Protein AF-X1M4K2-F1 (afdb_monomer)

Radius of gyration: 11.67 Å; Cα contacts (8 Å, |Δi|>4): 83; chains: 1; bounding box: 26×18×32 Å

Secondary structure (DSSP, 8-state):
--TTPEEES--TT--B-TTT-PBPPTT--EEEEEEE--TTT--EEEEEE-HHHHHH--

Nearest PDB structures (foldseek):
  3oda-assembly4_G  TM=6.755E-01  e=4.091E-02  Homo sapiens
  7s6h-assembly2_C  TM=6.985E-01  e=5.962E-02  Homo sapiens
  7s6h-assembly1_A  TM=6.985E-01  e=5.962E-02  Homo sapiens
  7s6m-assembly2_A  TM=7.040E-01  e=6.348E-02  Homo sapiens
  2dmj-assembly1_A  TM=6.467E-01  e=4.638E-02  Homo sapiens

Organism: NCBI:txid412755

Structure (mmCIF, N/CA/C/O backbone):
data_AF-X1M4K2-F1
#
_entry.id   AF-X1M4K2-F1
#
loop_
_atom_site.group_PDB
_atom_site.id
_atom_site.type_symbol
_atom_site.label_atom_id
_atom_site.label_alt_id
_atom_site.label_comp_id
_atom_site.label_asym_id
_atom_site.label_entity_id
_atom_site.label_seq_id
_atom_site.pdbx_PDB_ins_code
_atom_site.Cartn_x
_atom_site.Cartn_y
_atom_site.Cartn_z
_atom_site.occupancy
_atom_site.B_iso_or_equiv
_atom_site.auth_seq_id
_atom_site.auth_comp_id
_atom_site.auth_asym_id
_atom_site.auth_atom_id
_atom_site.pdbx_PDB_model_num
ATOM 1 N N . MET A 1 1 ? 8.562 8.050 9.433 1.00 54.12 1 MET A N 1
ATOM 2 C CA . MET A 1 1 ? 7.966 7.319 8.297 1.00 54.12 1 MET A CA 1
ATOM 3 C C . MET A 1 1 ? 8.976 7.414 7.171 1.00 54.12 1 MET A C 1
ATOM 5 O O . MET A 1 1 ? 9.544 8.497 7.059 1.00 54.12 1 MET A O 1
ATOM 9 N N . PRO A 1 2 ? 9.296 6.322 6.456 1.00 49.72 2 PRO A N 1
ATOM 10 C CA . PRO A 1 2 ? 10.247 6.390 5.349 1.00 49.72 2 PRO A CA 1
ATOM 11 C C . PRO A 1 2 ? 9.726 7.401 4.329 1.00 49.72 2 PRO A C 1
ATOM 13 O O . PRO A 1 2 ? 8.518 7.467 4.102 1.00 49.72 2 PRO A O 1
ATOM 16 N N . GLU A 1 3 ? 10.614 8.225 3.785 1.00 58.62 3 GLU A N 1
ATOM 17 C CA . GLU A 1 3 ? 10.305 9.474 3.068 1.00 58.62 3 GLU A CA 1
ATOM 18 C C . GLU A 1 3 ? 9.464 9.278 1.782 1.00 58.62 3 GLU A C 1
ATOM 20 O O . GLU A 1 3 ? 9.013 10.251 1.187 1.00 58.62 3 GLU A O 1
ATOM 25 N N . GLU A 1 4 ? 9.190 8.026 1.393 1.00 64.81 4 GLU A N 1
ATOM 26 C CA . GLU A 1 4 ? 8.493 7.625 0.162 1.00 64.81 4 GLU A CA 1
ATOM 27 C C . GLU A 1 4 ? 7.044 7.131 0.361 1.00 64.81 4 GLU A C 1
ATOM 29 O O . GLU A 1 4 ? 6.357 6.839 -0.619 1.00 64.81 4 GLU A O 1
ATOM 34 N N . TRP A 1 5 ? 6.547 7.024 1.600 1.00 71.25 5 TRP A N 1
ATOM 35 C CA . TRP A 1 5 ? 5.163 6.597 1.857 1.00 71.25 5 TRP A CA 1
ATOM 36 C C . TRP A 1 5 ? 4.233 7.800 2.024 1.00 71.25 5 TRP A C 1
ATOM 38 O O . TRP A 1 5 ? 4.345 8.556 2.990 1.00 71.25 5 TRP A O 1
ATOM 48 N N . ALA A 1 6 ? 3.262 7.943 1.122 1.00 70.69 6 ALA A N 1
ATOM 49 C CA . ALA A 1 6 ? 2.202 8.937 1.249 1.00 70.69 6 ALA A CA 1
ATOM 50 C C . ALA A 1 6 ? 0.991 8.339 1.982 1.00 70.69 6 ALA A C 1
ATOM 52 O O . ALA A 1 6 ? 0.578 7.212 1.710 1.00 70.69 6 ALA A O 1
ATOM 53 N N . THR A 1 7 ? 0.383 9.095 2.895 1.00 67.50 7 THR A N 1
ATOM 54 C CA . THR A 1 7 ? -0.890 8.710 3.525 1.00 67.50 7 THR A CA 1
ATOM 55 C C . THR A 1 7 ? -2.045 9.299 2.722 1.00 67.50 7 THR A C 1
ATOM 57 O O . THR A 1 7 ? -2.083 10.504 2.478 1.00 67.50 7 THR A O 1
ATOM 60 N N . LEU A 1 8 ? -3.000 8.463 2.309 1.00 67.88 8 LEU A N 1
ATOM 61 C CA . LEU A 1 8 ? -4.204 8.887 1.590 1.00 67.88 8 LEU A CA 1
ATOM 62 C C . LEU A 1 8 ? -5.454 8.378 2.309 1.00 67.88 8 LEU A C 1
ATOM 64 O O . LEU A 1 8 ? -5.498 7.245 2.779 1.00 67.88 8 LEU A O 1
ATOM 68 N N . ALA A 1 9 ? -6.494 9.213 2.338 1.00 58.56 9 ALA A N 1
ATOM 69 C CA . ALA A 1 9 ? -7.786 8.871 2.936 1.00 58.56 9 ALA A CA 1
ATOM 70 C C . ALA A 1 9 ? -8.862 8.472 1.902 1.00 58.56 9 ALA A C 1
ATOM 72 O O . ALA A 1 9 ? -9.917 7.975 2.286 1.00 58.56 9 ALA A O 1
ATOM 73 N N . ASN A 1 10 ? -8.649 8.705 0.594 1.00 51.59 10 ASN A N 1
ATOM 74 C CA . ASN A 1 10 ? -9.678 8.503 -0.441 1.00 51.59 10 ASN A CA 1
ATOM 75 C C . ASN A 1 10 ? -9.095 8.259 -1.848 1.00 51.59 10 ASN A C 1
ATOM 77 O O . ASN A 1 10 ? -9.074 9.169 -2.676 1.00 51.59 10 ASN A O 1
ATOM 81 N N . ARG A 1 11 ? -8.673 7.025 -2.160 1.00 57.12 11 ARG A N 1
ATOM 82 C CA . ARG A 1 11 ? -8.356 6.621 -3.545 1.00 57.12 11 ARG A CA 1
ATOM 83 C C . ARG A 1 11 ? -9.399 5.602 -4.037 1.00 57.12 11 ARG A C 1
ATOM 85 O O . ARG A 1 11 ? -9.521 4.537 -3.427 1.00 57.12 11 ARG A O 1
ATOM 92 N N . PRO A 1 12 ? -10.184 5.902 -5.091 1.00 54.69 12 PRO A N 1
ATOM 93 C CA . PRO A 1 12 ? -11.145 4.947 -5.636 1.00 54.69 12 PRO A CA 1
ATOM 94 C C . PRO A 1 12 ? -10.390 3.737 -6.205 1.00 54.69 12 PRO A C 1
ATOM 96 O O . PRO A 1 12 ? -9.578 3.886 -7.112 1.00 54.69 12 PRO A O 1
ATOM 99 N N . GLY A 1 13 ? -10.627 2.551 -5.635 1.00 59.56 13 GLY A N 1
ATOM 100 C CA . GLY A 1 13 ? -9.986 1.286 -6.033 1.00 59.56 13 GLY A CA 1
ATOM 101 C C . GLY A 1 13 ? -9.120 0.629 -4.952 1.00 59.56 13 GLY A C 1
ATOM 102 O O . GLY A 1 13 ? -8.857 -0.567 -5.028 1.00 59.56 13 GLY A O 1
ATOM 103 N N . CYS A 1 14 ? -8.735 1.357 -3.902 1.00 69.06 14 CYS A N 1
ATOM 104 C CA . CYS A 1 14 ? -7.929 0.813 -2.807 1.00 69.06 14 CYS A CA 1
ATOM 105 C C . CYS A 1 14 ? -8.832 0.285 -1.682 1.00 69.06 14 CYS A C 1
ATOM 107 O O . CYS A 1 14 ? -9.184 1.017 -0.763 1.00 69.06 14 CYS 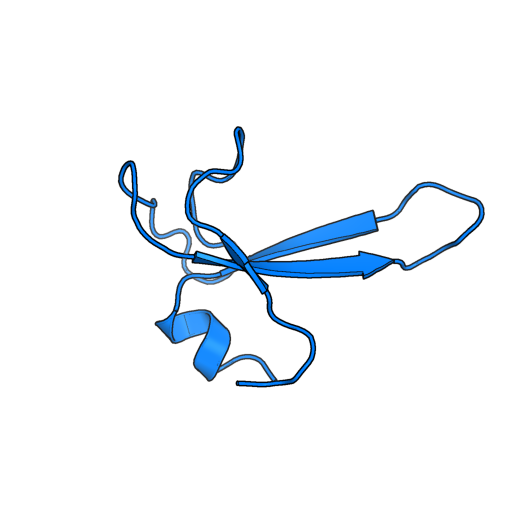A O 1
ATOM 109 N N . THR A 1 15 ? -9.237 -0.986 -1.759 1.00 73.06 15 THR A N 1
ATOM 110 C CA . THR A 1 15 ? -10.152 -1.595 -0.772 1.00 73.06 15 THR A CA 1
ATOM 111 C C . THR A 1 15 ? -9.467 -2.490 0.254 1.00 73.06 15 THR A C 1
ATOM 113 O O . THR A 1 15 ? -10.109 -2.880 1.228 1.00 73.06 15 THR A O 1
ATOM 116 N N . SER A 1 16 ? -8.195 -2.847 0.057 1.00 86.56 16 SER A N 1
ATOM 117 C CA . SER A 1 16 ? -7.469 -3.748 0.957 1.00 86.56 16 SER A CA 1
ATOM 118 C C . SER A 1 16 ? -5.953 -3.567 0.918 1.00 86.56 16 SER A C 1
ATOM 120 O O . SER A 1 16 ? -5.398 -3.146 -0.093 1.00 86.56 16 SER A O 1
ATOM 122 N N . CYS A 1 17 ? -5.287 -3.916 2.018 1.00 87.62 17 CYS A N 1
ATOM 123 C CA . CYS A 1 17 ? -3.831 -3.939 2.144 1.00 87.62 17 CYS A CA 1
ATOM 124 C C . CYS A 1 17 ? -3.222 -5.055 1.280 1.00 87.62 17 CYS A C 1
ATOM 126 O O . CYS A 1 17 ? -3.614 -6.212 1.417 1.00 87.62 17 CYS A O 1
ATOM 128 N N . ASN A 1 18 ? -2.213 -4.742 0.464 1.00 87.31 18 ASN A N 1
ATOM 129 C CA . ASN A 1 18 ? -1.518 -5.718 -0.382 1.00 87.31 18 ASN A CA 1
ATOM 130 C C . ASN A 1 18 ? -0.725 -6.767 0.416 1.00 87.31 18 ASN A C 1
ATOM 132 O O . ASN A 1 18 ? -0.528 -7.873 -0.074 1.00 87.31 18 ASN A O 1
ATOM 136 N N . LYS A 1 19 ? -0.281 -6.455 1.644 1.00 87.00 19 LYS A N 1
ATOM 137 C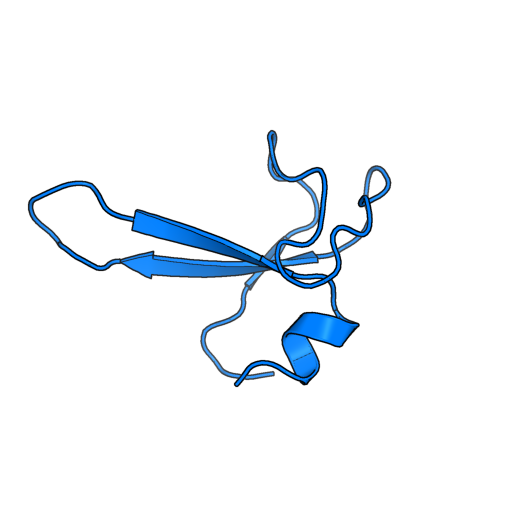 CA . LYS A 1 19 ? 0.520 -7.380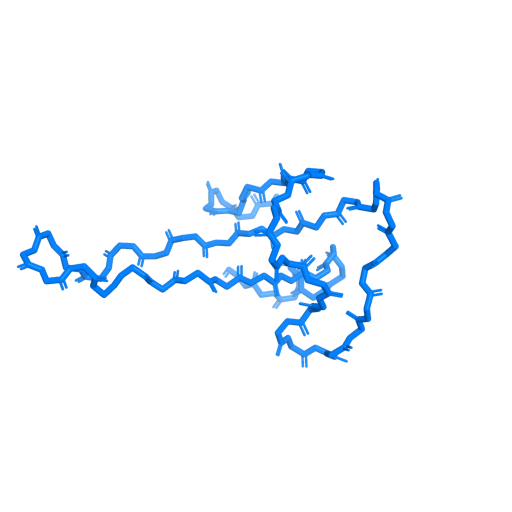 2.471 1.00 87.00 19 LYS A CA 1
ATOM 138 C C . LYS A 1 19 ? -0.338 -8.341 3.294 1.00 87.00 19 LYS A C 1
ATOM 140 O O . LYS A 1 19 ? -0.079 -9.537 3.304 1.00 87.00 19 LYS A O 1
ATOM 145 N N . CYS A 1 20 ? -1.344 -7.829 4.004 1.00 88.62 20 CYS A N 1
ATOM 146 C CA . CYS A 1 20 ? -2.150 -8.623 4.942 1.00 88.62 20 CYS A CA 1
ATOM 147 C C . CYS A 1 20 ? -3.590 -8.881 4.475 1.00 88.62 20 CYS A C 1
ATOM 149 O O . CYS A 1 20 ? -4.366 -9.475 5.218 1.00 88.62 20 CYS A O 1
ATOM 151 N N . ALA A 1 21 ? -3.974 -8.406 3.284 1.00 87.25 21 ALA A N 1
ATOM 152 C CA . ALA A 1 21 ? -5.322 -8.517 2.714 1.00 87.25 21 ALA A CA 1
ATOM 153 C C . ALA A 1 21 ? -6.458 -7.924 3.577 1.00 87.25 21 ALA A C 1
ATOM 155 O O . ALA A 1 21 ? -7.638 -8.094 3.257 1.00 87.25 21 ALA A O 1
ATOM 156 N N . ARG A 1 22 ? -6.135 -7.184 4.650 1.00 86.75 22 ARG A N 1
ATOM 157 C CA . ARG A 1 22 ? -7.122 -6.470 5.472 1.00 86.75 22 ARG A CA 1
ATOM 158 C C . ARG A 1 22 ? -7.881 -5.474 4.604 1.00 86.75 22 ARG A C 1
ATOM 160 O O . ARG A 1 22 ? -7.254 -4.673 3.917 1.00 86.75 22 ARG A O 1
ATOM 167 N N . ARG A 1 23 ? -9.213 -5.494 4.675 1.00 85.56 23 ARG A N 1
ATOM 168 C CA . ARG A 1 23 ? -10.066 -4.504 4.006 1.00 85.56 23 ARG A CA 1
ATOM 169 C C . ARG A 1 23 ? -10.052 -3.176 4.756 1.00 85.56 23 ARG A C 1
ATOM 171 O O . ARG A 1 23 ? -10.180 -3.172 5.978 1.00 85.56 23 ARG A O 1
ATOM 178 N N . PHE A 1 24 ? -9.941 -2.082 4.014 1.00 84.06 24 PHE A N 1
ATOM 179 C CA . PHE A 1 24 ? -10.063 -0.731 4.553 1.00 84.06 24 PHE A CA 1
ATOM 180 C C . PHE A 1 24 ? -11.540 -0.352 4.657 1.00 84.06 24 PHE A C 1
ATOM 182 O O . PHE A 1 24 ? -12.328 -0.628 3.747 1.00 84.06 24 PHE A O 1
ATOM 189 N N . VAL A 1 25 ? -11.927 0.280 5.763 1.00 81.56 25 VAL A N 1
ATOM 190 C CA . VAL A 1 25 ? -13.256 0.894 5.880 1.00 81.56 25 VAL A CA 1
ATOM 191 C C . VAL A 1 25 ? -13.253 2.284 5.243 1.00 81.56 25 VAL A C 1
ATOM 193 O O . VAL A 1 25 ? -12.209 2.909 5.067 1.00 81.56 25 VAL A O 1
ATOM 196 N N . LYS A 1 26 ? -14.430 2.783 4.856 1.00 76.69 26 LYS A N 1
ATOM 197 C CA . LYS A 1 26 ? -14.558 4.103 4.226 1.00 76.69 26 LYS A CA 1
ATOM 198 C C . LYS A 1 26 ? -14.021 5.192 5.166 1.00 76.69 26 LYS A C 1
ATOM 200 O O . LYS A 1 26 ? -14.542 5.346 6.266 1.00 76.69 26 LYS A O 1
ATOM 205 N N . GLY A 1 27 ? -13.026 5.953 4.706 1.00 73.19 27 GLY A N 1
ATOM 206 C CA . GLY A 1 27 ? -12.363 6.998 5.494 1.00 73.19 27 GLY A CA 1
ATOM 207 C C . GLY A 1 27 ? -11.233 6.500 6.403 1.00 73.19 27 GLY A C 1
ATOM 208 O O . GLY A 1 27 ? -10.682 7.306 7.145 1.00 73.19 27 GLY A O 1
ATOM 209 N N . GLU A 1 28 ? -10.887 5.209 6.360 1.00 78.69 28 GLU A N 1
ATOM 210 C CA . GLU A 1 28 ? -9.678 4.691 7.009 1.00 78.69 28 GLU A CA 1
ATOM 211 C C . GLU A 1 28 ? -8.437 5.167 6.247 1.00 78.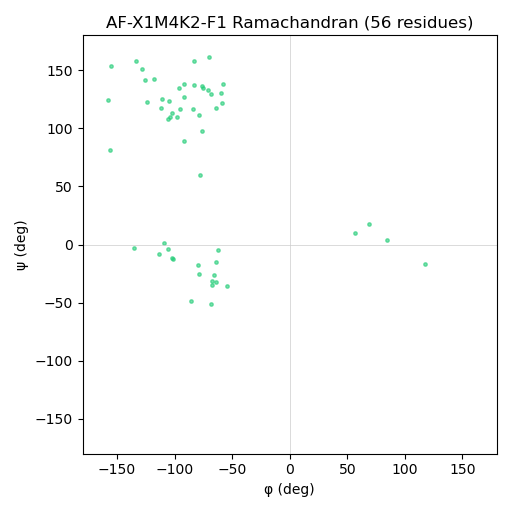69 28 GLU A C 1
ATOM 213 O O . GLU A 1 28 ? -8.380 5.093 5.018 1.00 78.69 28 GLU A O 1
ATOM 218 N N . GLU A 1 29 ? -7.447 5.661 6.984 1.00 78.31 29 GLU A N 1
ATOM 219 C CA . GLU A 1 29 ? -6.170 6.078 6.417 1.00 78.31 29 GLU A CA 1
ATOM 220 C C . GLU A 1 29 ? -5.317 4.856 6.066 1.00 78.31 29 GLU A C 1
ATOM 222 O O . GLU A 1 29 ? -5.168 3.918 6.856 1.00 78.31 29 GLU A O 1
ATOM 227 N N . PHE A 1 30 ? -4.718 4.883 4.881 1.00 82.50 30 PHE A N 1
ATOM 228 C CA . PHE A 1 30 ? -3.774 3.868 4.430 1.00 82.50 30 PHE A CA 1
ATOM 229 C C . PHE A 1 30 ? -2.541 4.524 3.814 1.00 82.50 30 PHE A C 1
ATOM 231 O O . PHE A 1 30 ? -2.568 5.677 3.377 1.00 82.50 30 PHE A O 1
ATOM 238 N N . CYS A 1 31 ? -1.446 3.773 3.788 1.00 83.06 31 CYS A N 1
ATOM 239 C CA . CYS A 1 31 ? -0.192 4.212 3.201 1.00 83.06 31 CYS A CA 1
ATOM 240 C C . CYS A 1 31 ? -0.098 3.686 1.772 1.00 83.06 31 CYS A C 1
ATOM 242 O O . CYS A 1 31 ? -0.367 2.511 1.508 1.00 83.06 31 CYS A O 1
ATOM 244 N N . ILE A 1 32 ? 0.300 4.552 0.853 1.00 81.19 32 ILE A N 1
ATOM 245 C CA . ILE A 1 32 ? 0.563 4.210 -0.534 1.00 81.19 32 ILE A CA 1
ATOM 246 C C . ILE A 1 32 ? 2.027 4.489 -0.852 1.00 81.19 32 ILE A C 1
ATOM 248 O O . ILE A 1 32 ? 2.596 5.476 -0.381 1.00 81.19 32 ILE A O 1
ATOM 252 N N . ARG A 1 33 ? 2.623 3.621 -1.661 1.00 80.25 33 ARG A N 1
ATOM 253 C CA . ARG A 1 33 ? 3.898 3.877 -2.321 1.00 80.25 33 ARG A CA 1
ATOM 254 C C . ARG A 1 33 ? 3.693 3.706 -3.812 1.00 80.25 33 ARG A C 1
ATOM 256 O O . ARG A 1 33 ? 3.232 2.654 -4.253 1.00 80.25 33 ARG A O 1
ATOM 263 N N . GLU A 1 34 ? 3.996 4.756 -4.558 1.00 77.31 34 GLU A N 1
ATOM 264 C CA . GLU A 1 34 ? 3.970 4.755 -6.017 1.00 77.31 34 GLU A CA 1
ATOM 265 C C . GLU A 1 34 ? 5.416 4.720 -6.487 1.00 77.31 34 GLU A C 1
ATOM 267 O O . GLU A 1 34 ? 6.158 5.686 -6.316 1.00 77.31 34 GLU A O 1
ATOM 272 N N . THR A 1 35 ? 5.840 3.576 -7.013 1.00 74.94 35 THR A N 1
ATOM 273 C CA . THR A 1 35 ? 7.184 3.415 -7.555 1.00 74.94 35 THR A CA 1
ATOM 274 C C . THR A 1 35 ? 7.105 3.586 -9.063 1.00 74.94 35 THR A C 1
ATOM 276 O O . THR A 1 35 ? 6.566 2.737 -9.771 1.00 74.94 35 THR A O 1
ATOM 279 N N . GLN A 1 36 ? 7.648 4.699 -9.558 1.00 67.81 36 GLN A N 1
ATOM 280 C CA . GLN A 1 36 ? 7.786 4.931 -10.989 1.00 67.81 36 GLN A CA 1
ATOM 281 C C . GLN A 1 36 ? 8.962 4.098 -11.509 1.00 67.81 36 GLN A C 1
ATOM 283 O O . GLN A 1 36 ? 10.123 4.488 -11.386 1.00 67.81 36 GLN A O 1
ATOM 288 N N . VAL A 1 37 ? 8.668 2.925 -12.071 1.00 65.44 37 VAL A N 1
ATOM 289 C CA . VAL A 1 37 ? 9.705 1.989 -12.537 1.00 65.44 37 VAL A CA 1
ATOM 290 C C . VAL A 1 37 ? 10.275 2.422 -13.896 1.00 65.44 37 VAL A C 1
ATOM 292 O O . VAL A 1 37 ? 11.416 2.107 -14.231 1.00 65.44 37 VAL A O 1
ATOM 295 N N . SER A 1 38 ? 9.515 3.176 -14.699 1.00 57.44 38 SER A N 1
ATOM 296 C CA . SER A 1 38 ? 9.917 3.548 -16.059 1.00 57.44 38 SER A CA 1
ATOM 297 C C . SER A 1 38 ? 9.206 4.799 -16.574 1.00 57.44 38 SER A C 1
ATOM 299 O O . SER A 1 38 ? 7.987 4.820 -16.723 1.00 57.44 38 SER A O 1
ATOM 301 N N . TRP A 1 39 ? 9.987 5.800 -16.987 1.00 62.53 39 TRP A N 1
ATOM 302 C CA . TRP A 1 39 ? 9.506 7.019 -17.657 1.00 62.53 39 TRP A CA 1
ATOM 303 C C . TRP A 1 39 ? 8.860 6.759 -19.029 1.00 62.53 39 TRP A C 1
ATOM 305 O O . TRP A 1 39 ? 8.212 7.642 -19.583 1.00 62.53 39 TRP A O 1
ATOM 315 N N . PHE A 1 40 ? 9.063 5.569 -19.605 1.00 58.25 40 PHE A N 1
ATOM 316 C CA . PHE A 1 40 ? 8.723 5.270 -20.998 1.00 58.25 40 PHE A CA 1
ATOM 317 C C . PHE A 1 40 ? 7.596 4.246 -21.179 1.00 58.25 40 PHE A C 1
ATOM 319 O O . PHE A 1 40 ? 7.185 4.033 -22.320 1.00 58.25 40 PHE A O 1
ATOM 326 N N . ARG A 1 41 ? 7.108 3.579 -20.120 1.00 52.66 41 ARG A N 1
ATOM 327 C CA . ARG A 1 41 ? 6.166 2.450 -20.292 1.00 52.66 41 ARG A CA 1
ATOM 328 C C . ARG A 1 41 ? 4.940 2.379 -19.380 1.00 52.66 41 ARG A C 1
ATOM 330 O O . ARG A 1 41 ? 4.094 1.536 -19.643 1.00 52.66 41 ARG A O 1
ATOM 337 N N . GLY A 1 42 ? 4.757 3.281 -18.415 1.00 55.25 42 GLY A N 1
ATOM 338 C CA . GLY 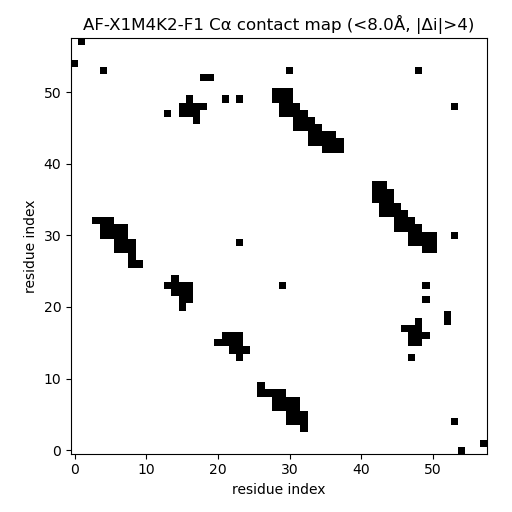A 1 42 ? 3.534 3.282 -17.593 1.00 55.25 42 GLY A CA 1
ATOM 339 C C . GLY A 1 42 ? 3.412 2.080 -16.648 1.00 55.25 42 GLY A C 1
ATOM 340 O O . GLY A 1 42 ? 2.322 1.790 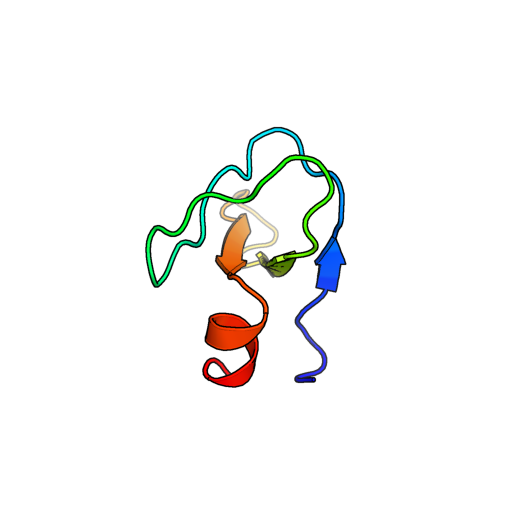-16.161 1.00 55.25 42 GLY A O 1
ATOM 341 N N . ASP A 1 43 ? 4.523 1.387 -16.382 1.00 61.16 43 ASP A N 1
ATOM 342 C CA . ASP A 1 43 ? 4.654 0.403 -15.306 1.00 61.16 43 ASP A CA 1
ATOM 343 C C . ASP A 1 43 ? 4.846 1.140 -13.968 1.00 61.16 43 ASP A C 1
ATOM 345 O O . ASP A 1 43 ? 5.889 1.046 -13.319 1.00 61.16 43 ASP A O 1
ATOM 349 N N . ASP A 1 44 ? 3.869 1.966 -13.599 1.00 67.81 44 ASP A N 1
ATOM 350 C CA . ASP A 1 44 ? 3.824 2.575 -12.275 1.00 67.81 44 ASP A CA 1
ATOM 351 C C . ASP A 1 44 ? 3.293 1.518 -11.295 1.00 67.81 44 ASP A C 1
ATOM 353 O O . ASP A 1 44 ? 2.131 1.106 -11.362 1.00 67.81 44 ASP A O 1
ATOM 357 N N . GLU A 1 45 ? 4.149 1.039 -10.391 1.00 75.12 45 GLU A N 1
ATOM 358 C CA . GLU A 1 45 ? 3.737 0.082 -9.367 1.00 75.12 45 GLU A CA 1
ATOM 359 C C . GLU A 1 45 ? 3.130 0.825 -8.178 1.00 75.12 45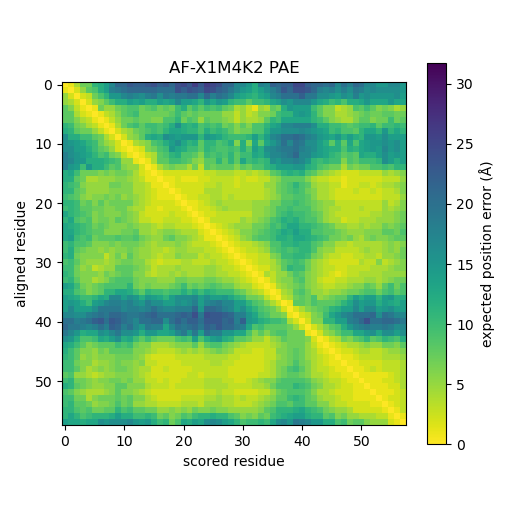 GLU A C 1
ATOM 361 O O . GLU A 1 45 ? 3.797 1.593 -7.482 1.00 75.12 45 GLU A O 1
ATOM 366 N N . VAL A 1 46 ? 1.845 0.573 -7.927 1.00 79.19 46 VAL A N 1
ATOM 367 C CA . VAL A 1 46 ? 1.112 1.158 -6.803 1.00 79.19 46 VAL A CA 1
ATOM 368 C C . VAL A 1 46 ? 0.932 0.116 -5.704 1.00 79.19 46 VAL A C 1
ATOM 370 O O . VAL A 1 46 ? 0.145 -0.825 -5.831 1.00 79.19 46 VAL A O 1
ATOM 373 N N . VAL A 1 47 ? 1.628 0.304 -4.584 1.00 84.31 47 VAL A N 1
ATOM 374 C CA . VAL A 1 47 ? 1.534 -0.571 -3.410 1.00 84.31 47 VAL A CA 1
ATOM 375 C C . VAL A 1 47 ? 0.722 0.113 -2.318 1.00 84.31 47 VAL A C 1
ATOM 377 O O . VAL A 1 47 ? 1.073 1.196 -1.861 1.00 84.31 47 VAL A O 1
ATOM 380 N N . VAL A 1 48 ? -0.345 -0.544 -1.858 1.00 85.81 48 VAL A N 1
ATOM 381 C CA . VAL A 1 48 ? -1.209 -0.047 -0.778 1.00 85.81 48 VAL A CA 1
ATOM 382 C C . VAL A 1 48 ? -1.032 -0.904 0.467 1.00 85.81 48 VAL A C 1
ATOM 384 O O . VAL A 1 48 ? -1.242 -2.115 0.412 1.00 85.81 48 VAL A O 1
ATOM 387 N N . LEU A 1 49 ? -0.703 -0.293 1.603 1.00 86.69 49 LEU A N 1
ATOM 388 C CA . LEU A 1 49 ? -0.525 -0.961 2.891 1.00 86.69 49 LEU A CA 1
ATOM 389 C C . LEU A 1 49 ? -1.350 -0.291 3.994 1.00 86.69 49 LEU A C 1
ATOM 391 O O . LEU A 1 49 ? -1.591 0.913 3.973 1.00 86.69 49 LEU A O 1
ATOM 395 N N . CYS A 1 50 ? -1.763 -1.064 5.001 1.00 86.94 50 CYS A N 1
ATOM 396 C CA . CYS A 1 50 ? -2.261 -0.473 6.244 1.00 86.94 50 CYS A CA 1
ATOM 397 C C . CYS A 1 50 ? -1.113 0.176 7.030 1.00 86.94 50 CYS A C 1
ATOM 399 O O . CYS A 1 50 ? 0.053 -0.166 6.825 1.00 86.94 50 CYS A O 1
ATOM 401 N N . ALA A 1 51 ? -1.446 1.066 7.968 1.00 81.25 51 ALA A N 1
ATOM 402 C CA . ALA A 1 51 ? -0.459 1.778 8.780 1.00 81.25 51 ALA A CA 1
ATOM 403 C C . ALA A 1 51 ? 0.527 0.843 9.509 1.00 81.25 51 ALA A C 1
ATOM 405 O O . ALA A 1 51 ? 1.705 1.171 9.627 1.00 81.25 51 ALA A O 1
ATOM 406 N N . ASP A 1 52 ? 0.075 -0.326 9.974 1.00 85.00 52 ASP A N 1
ATOM 407 C CA . ASP A 1 52 ? 0.947 -1.319 10.613 1.00 85.00 52 ASP A CA 1
ATOM 408 C C . ASP A 1 52 ? 1.921 -1.948 9.611 1.00 85.00 52 ASP A C 1
ATOM 410 O O . ASP A 1 52 ? 3.131 -1.916 9.817 1.00 85.00 52 ASP A O 1
ATOM 414 N N . CYS A 1 53 ? 1.416 -2.443 8.476 1.00 85.88 53 CYS A N 1
ATOM 415 C CA . CYS A 1 53 ? 2.253 -3.046 7.439 1.00 85.88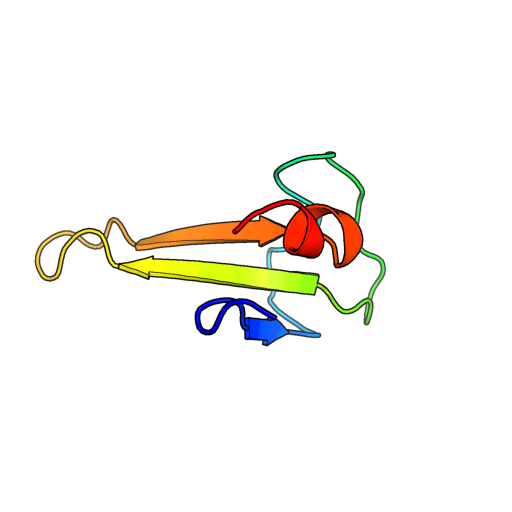 53 CYS A CA 1
ATOM 416 C C . CYS A 1 53 ? 3.231 -2.045 6.812 1.00 85.88 53 CYS A C 1
ATOM 418 O O . CYS A 1 53 ? 4.332 -2.435 6.427 1.00 85.88 53 CYS A O 1
ATOM 420 N N . ALA A 1 54 ? 2.846 -0.773 6.719 1.00 82.88 54 ALA A N 1
ATOM 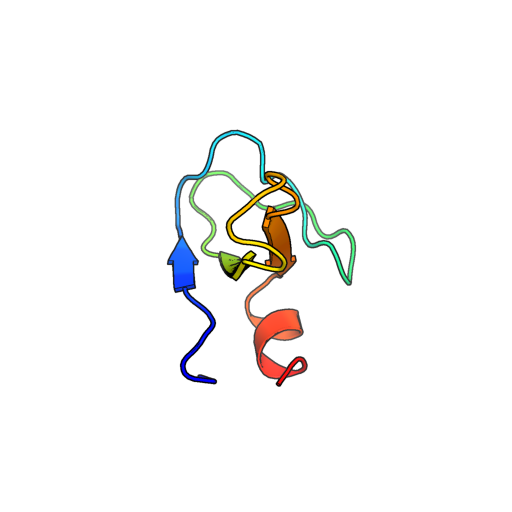421 C CA . ALA A 1 54 ? 3.707 0.295 6.231 1.00 82.88 54 ALA A CA 1
ATOM 422 C C . ALA A 1 54 ? 4.869 0.587 7.191 1.00 82.88 54 ALA A C 1
ATOM 424 O O . ALA A 1 54 ? 5.967 0.861 6.735 1.00 82.88 54 ALA A O 1
ATOM 425 N N . LYS A 1 55 ? 4.679 0.471 8.514 1.00 80.62 55 LYS A N 1
ATOM 426 C CA . LYS A 1 55 ? 5.780 0.630 9.488 1.00 80.62 55 LYS A CA 1
ATOM 427 C C . LYS A 1 55 ? 6.815 -0.489 9.400 1.00 80.62 55 LYS A C 1
ATOM 429 O O . LYS A 1 55 ? 7.981 -0.262 9.697 1.00 80.62 55 LYS A O 1
ATOM 434 N N . GLU A 1 56 ? 6.380 -1.692 9.038 1.00 80.94 56 GLU A N 1
ATOM 435 C CA . GLU A 1 56 ? 7.266 -2.846 8.863 1.00 80.94 56 GLU A CA 1
ATOM 436 C C . GLU A 1 56 ? 8.001 -2.844 7.518 1.00 80.94 56 GLU A C 1
ATOM 438 O O . GLU A 1 56 ? 8.953 -3.602 7.345 1.00 80.94 56 GLU A O 1
ATOM 443 N N . THR A 1 57 ? 7.519 -2.064 6.548 1.00 69.50 57 THR A N 1
ATOM 444 C CA . THR A 1 57 ? 8.067 -2.035 5.192 1.00 69.50 57 THR A CA 1
ATOM 445 C C . THR A 1 57 ? 8.925 -0.775 5.050 1.00 69.50 57 THR A C 1
ATOM 447 O O . THR A 1 57 ? 8.369 0.319 5.136 1.00 69.50 57 THR A O 1
ATOM 450 N N . PRO A 1 58 ? 10.255 -0.903 4.891 1.00 59.88 58 PRO A N 1
ATOM 451 C CA . PRO A 1 58 ? 11.143 0.247 4.763 1.00 59.88 58 PRO A CA 1
ATOM 452 C C . PRO A 1 58 ? 10.838 1.082 3.514 1.00 59.88 58 PRO A C 1
ATOM 454 O O . PRO A 1 58 ? 10.307 0.538 2.509 1.00 59.88 58 PRO A O 1
#

Sequence (58 aa):
MPEEWATLANRPGCTSCNKCARRFVKGEEFCIRETQVSWFRGDDEVVVLCADCAKETP

pLDDT: mean 73.26, std 11.69, range [49.72, 88.62]

Mean predicted aligned error: 8.06 Å

Foldseek 3Di:
DPPQKDKDQDDPPQQAAPPPRHGDDRRQIWIWGFDPPDPPDPPTDIGIHHPVVVVVPD

Solvent-accessible surface area (backbone atoms only — not comparable to full-atom values): 3692 Å² total; per-residue (Å²): 125,63,96,69,60,46,78,47,56,82,61,96,85,71,52,47,18,74,83,77,64,51,67,58,57,95,72,48,68,30,29,36,35,75,46,80,73,44,102,85,72,77,55,61,45,76,46,41,26,40,64,69,59,42,73,75,47,126